Protein AF-A0A6L3ZBX5-F1 (afdb_monomer_lite)

Radius of gyration: 16.04 Å; chains: 1; bounding box: 45×25×47 Å

pLDDT: mean 71.5, std 12.65, range [37.88, 88.69]

Sequence (128 aa):
MRPIPFAWLKYASWFVFVQAALFVLYLWYDVATNGGQAVLALGISVVSVFTYPNIKNAGWGFWGGRNLCPNLSTFIVALFVLLISAVPFWISLLEGNVDYLFYLGWLIPGLLILRAYSTMAQAYAKPS

Foldseek 3Di:
DDFDPLVVLVVLLVVLVVLVVVVLVVQVVCCVPVVPDVCVSVVVVVVCVVCVVCLLVPLVCPDDDDQPQGDPVSLVVLSVLQVVLSVVQVVCVVVVNGDVVSVCSNPVSSVSSSNVSSVVVVVVPDDD

Secondary structure (DSSP, 8-state):
-PPPPHHHHHHHHHHHHHHHHHHHHHHHHHHHHH---HHHHHHHHHHHHHHGGGTTT----SSSS--SS-SHHHHHHHHHHHHHHHHHHHHHHHTT---HHHHHHHHHHHHHHHHHHHHHHHHHHS--

Structure (mmCIF, N/CA/C/O backbone):
data_AF-A0A6L3ZBX5-F1
#
_entry.id   AF-A0A6L3ZBX5-F1
#
loop_
_atom_site.group_PDB
_atom_site.id
_atom_site.type_symbol
_atom_site.label_atom_id
_atom_site.label_alt_id
_atom_site.label_comp_id
_atom_site.label_asym_id
_atom_site.label_entity_id
_atom_site.label_seq_id
_atom_site.pdbx_PDB_ins_code
_atom_site.Cartn_x
_atom_site.Cartn_y
_atom_site.Cartn_z
_atom_site.occupancy
_atom_site.B_iso_or_equiv
_atom_site.auth_seq_id
_atom_site.auth_comp_id
_atom_site.auth_asym_id
_atom_site.auth_atom_id
_atom_site.pdbx_PDB_model_num
ATOM 1 N N . MET A 1 1 ? -8.789 2.771 26.319 1.00 56.97 1 MET A N 1
ATOM 2 C CA . MET A 1 1 ? -8.040 2.983 25.056 1.00 56.97 1 MET A CA 1
ATOM 3 C C . MET A 1 1 ? -8.838 3.949 24.196 1.00 56.97 1 MET A C 1
ATOM 5 O O . MET A 1 1 ? -10.051 3.790 24.147 1.00 56.97 1 MET A O 1
ATOM 9 N N . ARG A 1 2 ? -8.215 4.965 23.580 1.00 62.78 2 ARG A N 1
ATOM 10 C CA . ARG A 1 2 ? -8.959 5.907 22.725 1.00 62.78 2 ARG A CA 1
ATOM 11 C C . ARG A 1 2 ? -9.308 5.231 21.388 1.00 62.78 2 ARG A C 1
ATOM 13 O O . ARG A 1 2 ? -8.391 4.693 20.759 1.00 62.78 2 ARG A O 1
ATOM 20 N N . PRO A 1 3 ? -10.588 5.226 20.974 1.00 71.25 3 PRO A N 1
ATOM 21 C CA . PRO A 1 3 ? -10.988 4.678 19.683 1.00 71.25 3 PRO A CA 1
ATOM 22 C C . PRO A 1 3 ? -10.397 5.516 18.542 1.00 71.25 3 PRO A C 1
ATOM 24 O O . PRO A 1 3 ? -10.220 6.728 18.677 1.00 71.25 3 PRO A O 1
ATOM 27 N N . ILE A 1 4 ? -10.068 4.864 17.426 1.00 74.25 4 ILE A N 1
ATOM 28 C CA . ILE A 1 4 ? -9.577 5.546 16.223 1.00 74.25 4 ILE A CA 1
ATOM 29 C C . ILE A 1 4 ? -10.776 6.209 15.529 1.00 74.25 4 ILE A C 1
ATOM 31 O O . ILE A 1 4 ? -11.775 5.524 15.295 1.00 74.25 4 ILE A O 1
ATOM 35 N N . PRO A 1 5 ? -10.712 7.500 15.162 1.00 80.88 5 PRO A N 1
ATOM 36 C CA . PRO A 1 5 ? -11.776 8.128 14.389 1.00 80.88 5 PRO A CA 1
ATOM 37 C C . PRO A 1 5 ? -11.932 7.456 13.016 1.00 80.88 5 PRO A C 1
ATOM 39 O O . PRO A 1 5 ? -10.975 7.384 12.244 1.00 80.88 5 PRO A O 1
ATOM 42 N N . PHE A 1 6 ? -13.145 7.013 12.668 1.00 76.69 6 PHE A N 1
ATOM 43 C CA . PHE A 1 6 ? -13.408 6.330 11.391 1.00 76.69 6 PHE A CA 1
ATOM 44 C C . PHE A 1 6 ? -13.015 7.174 10.167 1.00 76.69 6 PHE A C 1
ATOM 46 O O . PHE A 1 6 ? -12.471 6.651 9.196 1.00 76.69 6 PHE A O 1
ATOM 53 N N . ALA A 1 7 ? -13.216 8.496 10.233 1.00 78.69 7 ALA A N 1
ATOM 54 C CA . ALA A 1 7 ? -12.806 9.418 9.175 1.00 78.69 7 ALA A CA 1
ATOM 55 C C . ALA A 1 7 ? -11.298 9.332 8.875 1.00 78.69 7 ALA A C 1
ATOM 57 O O . ALA A 1 7 ? -10.903 9.333 7.714 1.00 78.69 7 ALA A O 1
ATOM 58 N N . TRP A 1 8 ? -10.455 9.192 9.903 1.00 79.81 8 TRP A N 1
ATOM 59 C CA . TRP A 1 8 ? -9.000 9.120 9.739 1.00 79.81 8 TRP A CA 1
ATOM 60 C C . TRP A 1 8 ? -8.583 7.822 9.051 1.00 79.81 8 TRP A C 1
ATOM 62 O O . TRP A 1 8 ? -7.767 7.841 8.133 1.00 79.81 8 TRP A O 1
ATOM 72 N N . LEU A 1 9 ? -9.205 6.705 9.435 1.00 77.31 9 LEU A N 1
ATOM 73 C CA . LEU A 1 9 ? -9.005 5.416 8.772 1.00 77.31 9 LEU A CA 1
ATOM 74 C C . LEU A 1 9 ? -9.467 5.442 7.316 1.00 77.31 9 LEU A C 1
ATOM 76 O O . LEU A 1 9 ? -8.785 4.880 6.462 1.00 77.31 9 LEU A O 1
ATOM 80 N N . LYS A 1 10 ? -10.584 6.116 7.021 1.00 73.88 10 LYS A N 1
ATOM 81 C CA . LYS A 1 10 ? -11.076 6.296 5.651 1.00 73.88 10 LYS A CA 1
ATOM 82 C C . LYS A 1 10 ? -10.060 7.054 4.792 1.00 73.88 10 LYS A C 1
ATOM 84 O O . LYS A 1 10 ? -9.722 6.577 3.712 1.00 73.88 10 LYS A O 1
ATOM 89 N N . TYR A 1 11 ? -9.540 8.187 5.272 1.00 78.69 11 TYR A N 1
ATOM 90 C CA . TYR A 1 11 ? -8.536 8.966 4.537 1.00 78.69 11 TYR A CA 1
ATOM 91 C C . TYR A 1 11 ? -7.221 8.204 4.355 1.00 78.69 11 TYR A C 1
ATOM 93 O O . TYR A 1 11 ? -6.701 8.147 3.244 1.00 78.69 11 TYR A O 1
ATOM 101 N N . ALA A 1 12 ? -6.711 7.565 5.411 1.00 79.88 12 ALA A N 1
ATOM 102 C CA . ALA A 1 12 ? -5.472 6.795 5.338 1.00 79.88 12 ALA A CA 1
ATOM 103 C C . ALA A 1 12 ? -5.597 5.585 4.395 1.00 79.88 12 ALA A C 1
ATOM 105 O O . ALA A 1 12 ? -4.698 5.316 3.604 1.00 79.88 12 ALA A O 1
ATOM 106 N N . SER A 1 13 ? -6.739 4.895 4.411 1.00 78.25 13 SER A N 1
ATOM 107 C CA . SER A 1 13 ? -7.009 3.781 3.492 1.00 78.25 13 SER A CA 1
ATOM 108 C C . SER A 1 13 ? -7.127 4.240 2.044 1.00 78.25 13 SER A C 1
ATOM 110 O O . SER A 1 13 ? -6.625 3.569 1.147 1.00 78.25 13 SER A O 1
ATOM 112 N N . TRP A 1 14 ? -7.753 5.397 1.811 1.00 76.00 14 TRP A N 1
ATOM 113 C CA . TRP A 1 14 ? -7.817 5.998 0.482 1.00 76.00 14 TRP A CA 1
ATOM 114 C C . TRP A 1 14 ? -6.427 6.360 -0.043 1.00 76.00 14 TRP A C 1
ATOM 116 O O . TRP A 1 14 ? -6.106 6.060 -1.187 1.00 76.00 14 TRP A O 1
ATOM 126 N N . PHE A 1 15 ? -5.574 6.928 0.811 1.00 81.88 15 PHE A N 1
ATOM 127 C CA . PHE A 1 15 ? -4.184 7.213 0.469 1.00 81.88 15 PHE A CA 1
ATOM 128 C C . PHE A 1 15 ? -3.416 5.944 0.064 1.00 81.88 15 PHE A C 1
ATOM 130 O O . PHE A 1 15 ? -2.795 5.927 -0.996 1.00 81.88 15 PHE A O 1
ATOM 137 N N . VAL A 1 16 ? -3.512 4.858 0.846 1.00 81.69 16 VAL A N 1
ATOM 138 C CA . VAL A 1 16 ? -2.891 3.561 0.505 1.00 81.69 16 VAL A CA 1
ATOM 139 C C . VAL A 1 16 ? -3.420 3.019 -0.826 1.00 81.69 16 VAL A C 1
ATOM 141 O O . VAL A 1 16 ? -2.642 2.529 -1.640 1.00 81.69 16 VAL A O 1
ATOM 144 N N . PHE A 1 17 ? -4.727 3.133 -1.077 1.00 77.69 17 PHE A N 1
ATOM 145 C CA . PHE A 1 17 ? -5.332 2.698 -2.336 1.00 77.69 17 PHE A CA 1
ATOM 146 C C . PHE A 1 17 ? -4.791 3.478 -3.541 1.00 77.69 17 PHE A C 1
ATOM 148 O O . PHE A 1 17 ? -4.397 2.867 -4.532 1.00 77.69 17 PHE A O 1
ATOM 155 N N . VAL A 1 18 ? -4.719 4.811 -3.451 1.00 80.94 18 VAL A N 1
ATOM 156 C CA . VAL A 1 18 ? -4.155 5.659 -4.517 1.00 80.94 18 VAL A CA 1
ATOM 157 C C . VAL A 1 18 ? -2.691 5.304 -4.776 1.00 80.94 18 VAL A C 1
ATOM 159 O O . VAL A 1 18 ? -2.296 5.157 -5.928 1.00 80.94 18 VAL A O 1
ATOM 162 N N . GLN A 1 19 ? -1.900 5.098 -3.722 1.00 81.38 19 GLN A N 1
ATOM 163 C CA . GLN A 1 19 ? -0.499 4.686 -3.841 1.00 81.38 19 GLN A CA 1
ATOM 164 C C . GLN A 1 19 ? -0.355 3.339 -4.561 1.00 81.38 19 GLN A C 1
ATOM 166 O O . GLN A 1 19 ? 0.453 3.205 -5.476 1.00 81.38 19 GLN A O 1
ATOM 171 N N . ALA A 1 20 ? -1.166 2.347 -4.184 1.00 77.94 20 ALA A N 1
ATOM 172 C CA . ALA A 1 20 ? -1.171 1.049 -4.847 1.00 77.94 20 ALA A CA 1
ATOM 173 C C . ALA A 1 20 ? -1.588 1.170 -6.322 1.00 77.94 20 ALA A C 1
ATOM 175 O O . ALA A 1 20 ? -0.960 0.561 -7.182 1.00 77.94 20 ALA A O 1
ATOM 176 N N . ALA A 1 21 ? -2.594 1.993 -6.637 1.00 79.44 21 ALA A N 1
ATOM 177 C CA . ALA A 1 21 ? -3.021 2.237 -8.014 1.00 79.44 21 ALA A CA 1
ATOM 178 C C . ALA A 1 21 ? -1.912 2.885 -8.859 1.00 79.44 21 ALA A C 1
ATOM 180 O O . ALA A 1 21 ? -1.658 2.442 -9.977 1.00 79.44 21 ALA A O 1
ATOM 181 N N . LEU A 1 22 ? -1.212 3.885 -8.313 1.00 79.50 22 LEU A N 1
ATOM 182 C CA . LEU A 1 22 ? -0.050 4.493 -8.962 1.00 79.50 22 LEU A CA 1
ATOM 183 C C . LEU A 1 22 ? 1.061 3.467 -9.197 1.00 79.50 22 LEU A C 1
ATOM 185 O O . LEU A 1 22 ? 1.678 3.479 -10.256 1.00 79.50 22 LEU A O 1
ATOM 189 N N . PHE A 1 23 ? 1.304 2.563 -8.243 1.00 80.19 23 PHE A N 1
ATOM 190 C CA . PHE A 1 23 ? 2.324 1.524 -8.387 1.00 80.19 23 PHE A CA 1
ATOM 191 C C . PHE A 1 23 ? 1.981 0.558 -9.527 1.00 80.19 23 PHE A C 1
ATOM 193 O O . PHE A 1 23 ? 2.836 0.243 -10.350 1.00 80.19 23 PHE A O 1
ATOM 200 N N . VAL A 1 24 ? 0.713 0.149 -9.642 1.00 77.31 24 VAL A N 1
ATOM 201 C CA . VAL A 1 24 ? 0.245 -0.672 -10.772 1.00 77.31 24 VAL A CA 1
ATOM 202 C C . VAL A 1 24 ? 0.405 0.063 -12.101 1.00 77.31 24 VAL A C 1
ATOM 204 O O . VAL A 1 24 ? 0.871 -0.532 -13.070 1.00 77.31 24 VAL A O 1
ATOM 207 N N . LEU A 1 25 ? 0.058 1.352 -12.157 1.00 80.19 25 LEU A N 1
ATOM 208 C CA . LEU A 1 25 ? 0.251 2.167 -13.359 1.00 80.19 25 LEU A CA 1
ATOM 209 C C . LEU A 1 25 ? 1.730 2.282 -13.738 1.00 80.19 25 LEU A C 1
ATOM 211 O O . LEU A 1 25 ? 2.061 2.152 -14.914 1.00 80.19 25 LEU A O 1
ATOM 215 N N . TYR A 1 26 ? 2.614 2.472 -12.758 1.00 79.75 26 TYR A N 1
ATOM 216 C CA . TYR A 1 26 ? 4.056 2.496 -12.981 1.00 79.75 26 TYR A CA 1
ATOM 217 C C . TYR A 1 26 ? 4.563 1.163 -13.543 1.00 79.75 26 TYR A C 1
ATOM 219 O O . TYR A 1 26 ? 5.299 1.164 -14.523 1.00 79.75 26 TYR A O 1
ATOM 227 N N . LEU A 1 27 ? 4.122 0.026 -12.995 1.00 75.50 27 LEU A N 1
ATOM 228 C CA . LEU A 1 27 ? 4.495 -1.287 -13.527 1.00 75.50 27 LEU A CA 1
ATOM 229 C C . LEU A 1 27 ? 4.062 -1.461 -14.985 1.00 75.50 27 LEU A C 1
ATOM 231 O O . LEU A 1 27 ? 4.826 -1.973 -15.795 1.00 75.50 27 LEU A O 1
ATOM 235 N N . TRP A 1 28 ? 2.859 -1.011 -15.346 1.00 76.31 28 TRP A N 1
ATOM 236 C CA . TRP A 1 28 ? 2.415 -1.038 -16.741 1.00 76.31 28 TRP A CA 1
ATOM 237 C C . TRP A 1 28 ? 3.216 -0.099 -17.642 1.00 76.31 28 TRP A C 1
ATOM 239 O O . TRP A 1 28 ? 3.517 -0.465 -18.777 1.00 76.31 28 TRP A O 1
ATOM 249 N N . TYR A 1 29 ? 3.584 1.082 -17.146 1.00 78.94 29 TYR A N 1
ATOM 250 C CA . TYR A 1 29 ? 4.463 2.004 -17.857 1.00 78.94 29 TYR A CA 1
ATOM 251 C C . TYR A 1 29 ? 5.849 1.389 -18.098 1.00 78.94 29 TYR A C 1
ATOM 253 O O . TYR A 1 29 ? 6.354 1.454 -19.217 1.00 78.94 29 TYR A O 1
ATOM 261 N N . ASP A 1 30 ? 6.437 0.741 -17.093 1.00 74.44 30 ASP A N 1
ATOM 262 C CA . ASP A 1 30 ? 7.741 0.082 -17.206 1.00 74.44 30 ASP A CA 1
ATOM 263 C C . ASP A 1 30 ? 7.702 -1.102 -18.188 1.00 74.44 30 ASP A C 1
ATOM 265 O O . ASP A 1 30 ? 8.570 -1.246 -19.048 1.00 74.44 30 ASP A O 1
ATOM 269 N N . VAL A 1 31 ? 6.626 -1.893 -18.162 1.00 77.25 31 VAL A N 1
ATOM 270 C CA . VAL A 1 31 ? 6.382 -2.941 -19.167 1.00 77.25 31 VAL A CA 1
ATOM 271 C C . VAL A 1 31 ? 6.298 -2.351 -20.577 1.00 77.25 31 VAL A C 1
ATOM 273 O O . VAL A 1 31 ? 6.889 -2.899 -21.505 1.00 77.25 31 VAL A O 1
ATOM 276 N N . ALA A 1 32 ? 5.585 -1.236 -20.747 1.00 75.75 32 ALA A N 1
ATOM 277 C CA . ALA A 1 32 ? 5.369 -0.617 -22.052 1.00 75.75 32 ALA A CA 1
ATOM 278 C C . ALA A 1 32 ? 6.608 0.102 -22.612 1.00 75.75 32 ALA A C 1
ATOM 280 O O . ALA A 1 32 ? 6.783 0.143 -23.827 1.00 75.75 32 ALA A O 1
ATOM 281 N N . THR A 1 33 ? 7.447 0.686 -21.752 1.00 78.31 33 THR A N 1
ATOM 282 C CA . THR A 1 33 ? 8.583 1.529 -22.168 1.00 78.31 33 THR A CA 1
ATOM 283 C C . THR A 1 33 ? 9.925 0.811 -22.124 1.00 78.31 33 THR A C 1
ATOM 285 O O . THR A 1 33 ? 10.745 1.017 -23.015 1.00 78.31 33 THR A O 1
ATOM 288 N N . ASN A 1 34 ? 10.130 -0.071 -21.145 1.00 73.31 34 ASN A N 1
ATOM 289 C CA . ASN A 1 34 ? 11.405 -0.748 -20.912 1.00 73.31 34 ASN A CA 1
ATOM 290 C C . ASN A 1 34 ? 11.342 -2.259 -21.179 1.00 73.31 34 ASN A C 1
ATOM 292 O O . ASN A 1 34 ? 12.334 -2.960 -20.988 1.00 73.31 34 ASN A O 1
ATOM 296 N N . GLY A 1 35 ? 10.188 -2.785 -21.612 1.00 63.72 35 GLY A N 1
ATOM 297 C CA . GLY A 1 35 ? 10.001 -4.226 -21.788 1.00 63.72 35 GLY A CA 1
ATOM 298 C C . GLY A 1 35 ? 10.088 -4.992 -20.465 1.00 63.72 35 GLY A C 1
ATOM 299 O O . GLY A 1 35 ? 10.511 -6.150 -20.454 1.00 63.72 35 GLY A O 1
ATOM 300 N N . GLY A 1 36 ? 9.721 -4.339 -19.355 1.00 62.81 36 GLY A N 1
ATOM 301 C CA . GLY A 1 36 ? 9.682 -4.929 -18.019 1.00 62.81 36 GLY A CA 1
ATOM 302 C C . GLY A 1 36 ? 8.835 -6.205 -17.950 1.00 62.81 36 GLY A C 1
ATOM 303 O O . GLY A 1 36 ? 8.123 -6.578 -18.887 1.00 62.81 36 GLY A O 1
ATOM 304 N N . GLN A 1 37 ? 8.891 -6.916 -16.821 1.00 61.06 37 GLN A N 1
ATOM 305 C CA . GLN A 1 37 ? 8.200 -8.202 -16.680 1.00 61.06 37 GLN A CA 1
ATOM 306 C C . GLN A 1 37 ? 6.669 -8.043 -16.722 1.00 61.06 37 GLN A C 1
ATOM 308 O O . GLN A 1 37 ? 6.012 -7.861 -15.695 1.00 61.06 37 GLN A O 1
ATOM 313 N N . ALA A 1 38 ? 6.086 -8.209 -17.913 1.00 59.41 38 ALA A N 1
ATOM 314 C CA . ALA A 1 38 ? 4.643 -8.136 -18.157 1.00 59.41 38 ALA A CA 1
ATOM 315 C C . ALA A 1 38 ? 3.834 -9.085 -17.259 1.00 59.41 38 ALA A C 1
ATOM 317 O O . ALA A 1 38 ? 2.698 -8.786 -16.896 1.00 59.41 38 ALA A O 1
ATOM 318 N N . VAL A 1 39 ? 4.440 -10.205 -16.851 1.00 63.91 39 VAL A N 1
ATOM 319 C CA . VAL A 1 39 ? 3.848 -11.199 -15.944 1.00 63.91 39 VAL A CA 1
ATOM 320 C C . VAL A 1 39 ? 3.505 -10.592 -14.581 1.00 63.91 39 VAL A C 1
ATOM 322 O O . VAL A 1 39 ? 2.451 -10.904 -14.029 1.00 63.91 39 VAL A O 1
ATOM 325 N N . LEU A 1 40 ? 4.341 -9.694 -14.050 1.00 62.91 40 LEU A N 1
ATOM 326 C CA . LEU A 1 40 ? 4.111 -9.060 -12.751 1.00 62.91 40 LEU A CA 1
ATOM 327 C C . LEU A 1 40 ? 2.964 -8.038 -12.828 1.00 62.91 40 LEU A C 1
ATOM 329 O O . LEU A 1 40 ? 2.066 -8.048 -11.985 1.00 62.91 40 LEU A O 1
ATOM 333 N N . ALA A 1 41 ? 2.953 -7.205 -13.874 1.00 59.97 41 ALA A N 1
ATOM 334 C CA . ALA A 1 41 ? 1.898 -6.215 -14.108 1.00 59.97 41 ALA A CA 1
ATOM 335 C C . ALA A 1 41 ? 0.537 -6.880 -14.379 1.00 59.97 41 ALA A C 1
ATOM 337 O O . ALA A 1 41 ? -0.481 -6.483 -13.804 1.00 59.97 41 ALA A O 1
ATOM 338 N N . LEU A 1 42 ? 0.520 -7.947 -15.187 1.00 63.75 42 LEU A N 1
ATOM 339 C CA . LEU A 1 42 ? -0.669 -8.767 -15.428 1.00 63.75 42 LEU A CA 1
ATOM 340 C C . LEU A 1 42 ? -1.134 -9.468 -14.151 1.00 63.75 42 LEU A C 1
ATOM 342 O O . LEU A 1 42 ? -2.317 -9.404 -13.830 1.00 63.75 42 LEU A O 1
ATOM 346 N N . GLY A 1 43 ? -0.220 -10.084 -13.396 1.00 65.25 43 GLY A N 1
ATOM 347 C CA . GLY A 1 43 ? -0.537 -10.777 -12.148 1.00 65.25 43 GLY A CA 1
ATOM 348 C C . GLY A 1 43 ? -1.202 -9.857 -11.126 1.00 65.25 43 GLY A C 1
ATOM 349 O O . GLY A 1 43 ? -2.257 -10.193 -10.592 1.00 65.25 43 GLY A O 1
ATOM 350 N N . ILE A 1 44 ? -0.650 -8.659 -10.913 1.00 66.25 44 ILE A N 1
ATOM 351 C CA . ILE A 1 44 ? -1.231 -7.680 -9.987 1.00 66.25 44 ILE A CA 1
ATOM 352 C C . ILE A 1 44 ? -2.579 -7.164 -10.504 1.00 66.25 44 ILE A C 1
ATOM 354 O O . ILE A 1 44 ? -3.527 -7.085 -9.730 1.00 66.25 44 ILE A O 1
ATOM 358 N N . SER A 1 45 ? -2.712 -6.897 -11.804 1.00 64.88 45 SER A N 1
ATOM 359 C CA . SER A 1 45 ? -3.971 -6.413 -12.395 1.00 64.88 45 SER A CA 1
ATOM 360 C C . SER A 1 45 ? -5.098 -7.439 -12.296 1.00 64.88 45 SER A C 1
ATOM 362 O O . SER A 1 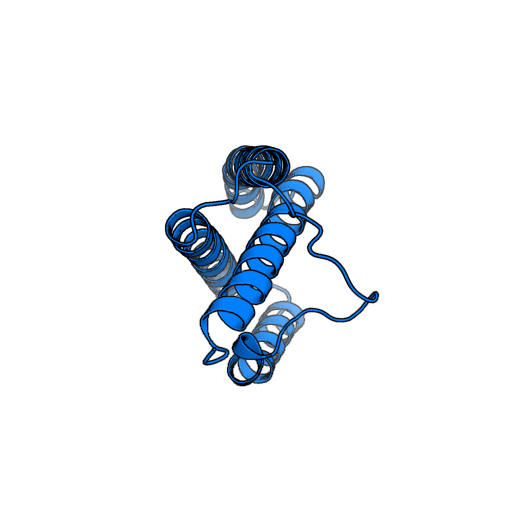45 ? -6.219 -7.101 -11.922 1.00 64.88 45 SER A O 1
ATOM 364 N N . VAL A 1 46 ? -4.794 -8.707 -12.577 1.00 65.88 46 VAL A N 1
ATOM 365 C CA . VAL A 1 46 ? -5.722 -9.832 -12.429 1.00 65.88 46 VAL A CA 1
ATOM 366 C C . VAL A 1 46 ? -6.141 -9.959 -10.967 1.00 65.88 46 VAL A C 1
ATOM 368 O O . VAL A 1 46 ? -7.335 -9.963 -10.673 1.00 65.88 46 VAL A O 1
ATOM 371 N N . VAL A 1 47 ? -5.184 -9.966 -10.033 1.00 65.50 47 VAL A N 1
ATOM 372 C CA . VAL A 1 47 ? -5.484 -9.997 -8.595 1.00 65.50 47 VAL A CA 1
ATOM 373 C C . VAL A 1 47 ? -6.365 -8.812 -8.200 1.00 65.50 47 VAL A C 1
ATOM 375 O O . VAL A 1 47 ? -7.363 -9.027 -7.520 1.00 65.50 47 VAL A O 1
ATOM 378 N N . SER A 1 48 ? -6.081 -7.590 -8.658 1.00 61.62 48 SER A N 1
ATOM 379 C CA . SER A 1 48 ? -6.892 -6.399 -8.374 1.00 61.62 48 SER A CA 1
ATOM 380 C C . SER A 1 48 ? -8.325 -6.512 -8.903 1.00 61.62 48 SER A C 1
ATOM 382 O O . SER A 1 48 ? -9.259 -6.207 -8.165 1.00 61.62 48 SER A O 1
ATOM 384 N N . VAL A 1 49 ? -8.530 -6.998 -10.132 1.00 60.81 49 VAL A N 1
ATOM 385 C CA . VAL A 1 49 ? -9.869 -7.181 -10.726 1.00 60.81 49 VAL A CA 1
ATOM 386 C C . VAL A 1 49 ? -10.664 -8.269 -9.998 1.00 60.81 49 VAL A C 1
ATOM 388 O O . VAL A 1 49 ? -11.834 -8.062 -9.676 1.00 60.81 49 VAL A O 1
ATOM 391 N N . PHE A 1 50 ? -10.038 -9.403 -9.670 1.00 59.41 50 PHE A N 1
ATOM 392 C CA . PHE A 1 50 ? -10.701 -10.498 -8.951 1.00 59.41 50 PHE A CA 1
ATOM 393 C C . PHE A 1 50 ? -10.957 -10.182 -7.472 1.00 59.41 50 PHE A C 1
ATOM 395 O O . PHE A 1 50 ? -11.940 -10.650 -6.890 1.00 59.41 50 PHE A O 1
ATOM 402 N N . THR A 1 51 ? -10.101 -9.374 -6.844 1.00 55.94 51 THR A N 1
ATOM 403 C CA . THR A 1 51 ? -10.286 -8.962 -5.447 1.00 55.94 51 THR A CA 1
ATOM 404 C C . THR A 1 51 ? -11.223 -7.765 -5.297 1.00 55.94 51 THR A C 1
ATOM 406 O O . THR A 1 51 ? -11.849 -7.658 -4.246 1.00 55.94 51 THR A O 1
ATOM 409 N N . TYR A 1 52 ? -11.418 -6.930 -6.330 1.00 45.78 52 TYR A N 1
ATOM 410 C CA . TYR A 1 52 ? -12.313 -5.761 -6.321 1.00 45.78 52 TYR A CA 1
ATOM 411 C C . TYR A 1 52 ? -13.736 -6.031 -5.785 1.00 45.78 52 TYR A C 1
ATOM 413 O O . TYR A 1 52 ? -14.135 -5.362 -4.826 1.00 45.78 52 TYR A O 1
ATOM 421 N N . PRO A 1 53 ? -14.501 -7.023 -6.294 1.00 49.59 53 PRO A N 1
ATOM 422 C CA . PRO A 1 53 ? -15.838 -7.324 -5.767 1.00 49.59 53 PRO A CA 1
ATOM 423 C C . PRO A 1 53 ? -15.803 -7.845 -4.323 1.00 49.59 53 PRO A C 1
ATOM 425 O O . PRO A 1 53 ? -16.777 -7.710 -3.582 1.00 49.59 53 PRO A O 1
ATOM 428 N N . ASN A 1 54 ? -14.661 -8.382 -3.897 1.00 52.84 54 ASN A N 1
ATOM 429 C CA . ASN A 1 54 ? -14.458 -8.925 -2.567 1.00 52.84 54 ASN A CA 1
ATOM 430 C C . ASN A 1 54 ? -13.833 -7.927 -1.593 1.00 52.84 54 ASN A C 1
ATOM 432 O O . ASN A 1 54 ? -13.731 -8.275 -0.430 1.00 52.84 54 ASN A O 1
ATOM 436 N N . ILE A 1 55 ? -13.491 -6.686 -1.970 1.00 49.78 55 ILE A N 1
ATOM 437 C CA . ILE A 1 55 ? -12.877 -5.696 -1.055 1.00 49.78 55 ILE A CA 1
ATOM 438 C C . ILE A 1 55 ? -13.726 -5.464 0.209 1.00 49.78 55 ILE A C 1
ATOM 440 O O . ILE A 1 55 ? -13.185 -5.330 1.306 1.00 49.78 55 ILE A O 1
ATOM 444 N N . LYS A 1 56 ? -15.061 -5.484 0.085 1.00 43.44 56 LYS A N 1
ATOM 445 C CA . LYS A 1 56 ? -15.990 -5.353 1.227 1.00 43.44 56 LYS A CA 1
ATOM 446 C C . LYS A 1 56 ? -15.894 -6.536 2.210 1.00 43.44 56 LYS A C 1
ATOM 448 O O . LYS A 1 56 ? -16.090 -6.362 3.413 1.00 43.44 56 LYS A O 1
ATOM 453 N N . ASN A 1 57 ? -15.530 -7.708 1.692 1.00 46.09 57 ASN A N 1
ATOM 454 C CA . ASN A 1 57 ? -15.357 -8.969 2.415 1.00 46.09 57 ASN A CA 1
ATOM 455 C C . ASN A 1 57 ? -13.882 -9.363 2.596 1.00 46.09 57 ASN A C 1
ATOM 457 O O . ASN A 1 57 ? -13.602 -10.375 3.234 1.00 46.09 57 ASN A O 1
ATOM 461 N N . ALA A 1 58 ? -12.940 -8.560 2.092 1.00 48.09 58 ALA A N 1
ATOM 462 C CA . ALA A 1 58 ? -11.499 -8.758 2.171 1.00 48.09 58 ALA A CA 1
ATOM 463 C C . ALA A 1 58 ? -11.006 -8.378 3.569 1.00 48.09 58 ALA A C 1
ATOM 465 O O . ALA A 1 58 ? -10.069 -7.605 3.765 1.00 48.09 58 ALA A O 1
ATOM 466 N N . GLY A 1 59 ? -11.648 -8.947 4.584 1.00 45.50 59 GLY A N 1
ATOM 467 C CA . GLY A 1 59 ? -10.920 -9.277 5.778 1.00 45.50 59 GLY A CA 1
ATOM 468 C C . GLY A 1 59 ? -9.925 -10.346 5.376 1.00 45.50 59 GLY A C 1
ATOM 469 O O . GLY A 1 59 ? -10.315 -11.493 5.205 1.00 45.50 59 GLY A O 1
ATOM 470 N N . TRP A 1 60 ? -8.664 -9.965 5.177 1.00 47.16 60 TRP A N 1
ATOM 471 C CA . TRP A 1 60 ? -7.566 -10.908 4.999 1.00 47.16 60 TRP A CA 1
ATOM 472 C C . TRP A 1 60 ? -7.562 -11.829 6.224 1.00 47.16 60 TRP A C 1
ATOM 474 O O . TRP A 1 60 ? -7.130 -11.459 7.316 1.00 47.16 60 TRP A O 1
ATOM 484 N N . GLY A 1 61 ? -8.199 -12.985 6.057 1.00 37.88 61 GLY A N 1
ATOM 485 C CA . GLY A 1 61 ? -8.552 -13.934 7.104 1.00 37.88 61 GLY A CA 1
ATOM 486 C C . GLY A 1 61 ? -7.483 -14.989 7.306 1.00 37.88 61 GLY A C 1
ATOM 487 O O . GLY A 1 61 ? -7.821 -16.111 7.658 1.00 37.88 61 GLY A O 1
ATOM 488 N N . PHE A 1 62 ? -6.211 -14.671 7.050 1.00 40.03 62 PHE A N 1
ATOM 489 C CA . PHE A 1 62 ? -5.193 -15.715 7.067 1.00 40.03 62 PHE A CA 1
ATOM 490 C C . PHE A 1 62 ? -4.856 -16.201 8.483 1.00 40.03 62 PHE A C 1
ATOM 492 O O . PHE A 1 62 ? -4.380 -17.316 8.625 1.00 40.03 62 PHE A O 1
ATOM 499 N N . TRP A 1 63 ? -5.137 -15.431 9.538 1.00 39.75 63 TRP A N 1
ATOM 500 C CA . TRP A 1 63 ? -4.962 -15.872 10.927 1.00 39.75 63 TRP A CA 1
ATOM 501 C C . TRP A 1 63 ? -6.118 -15.325 11.770 1.00 39.75 63 TRP A C 1
ATOM 503 O O . TRP A 1 63 ? -6.400 -14.126 11.742 1.00 39.75 63 TRP A O 1
ATOM 513 N N . GLY A 1 64 ? -6.840 -16.195 12.475 1.00 39.28 64 GLY A N 1
ATOM 514 C CA . GLY A 1 64 ? -8.056 -15.836 13.205 1.00 39.28 64 GLY A CA 1
ATOM 515 C C . GLY A 1 64 ? -7.919 -14.593 14.102 1.00 39.28 64 GLY A C 1
ATOM 516 O O . GLY A 1 64 ? -7.128 -14.558 15.036 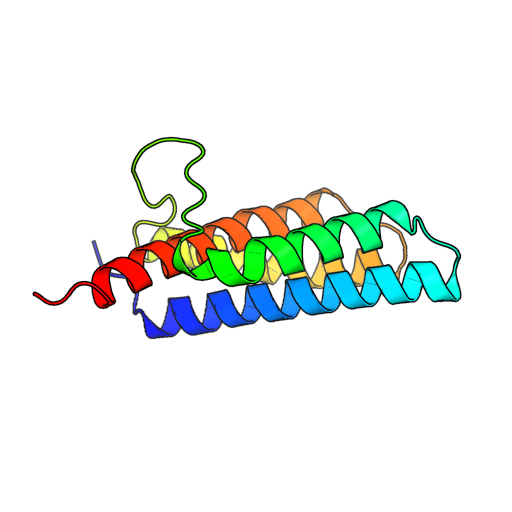1.00 39.28 64 GLY A O 1
ATOM 517 N N . GLY A 1 65 ? -8.779 -13.594 13.881 1.00 51.88 65 GLY A N 1
ATOM 518 C CA . GLY A 1 65 ? -9.573 -13.059 14.992 1.00 51.88 65 GLY A CA 1
ATOM 519 C C . GLY A 1 65 ? -9.327 -11.655 15.559 1.00 51.88 65 GLY A C 1
ATOM 5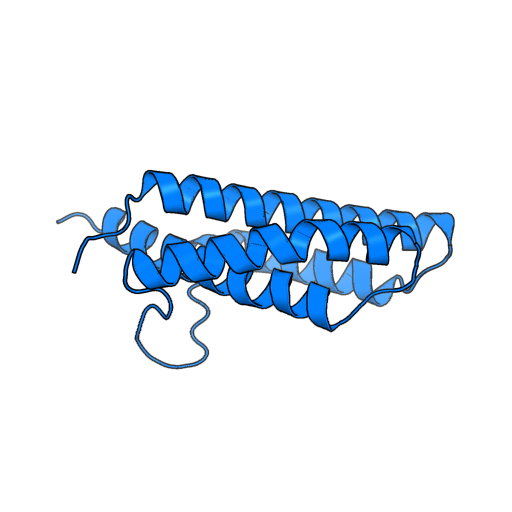20 O O . GLY A 1 65 ? -10.196 -11.227 16.314 1.00 51.88 65 GLY A O 1
ATOM 521 N N . ARG A 1 66 ? -8.263 -10.885 15.265 1.00 51.78 66 ARG A N 1
ATOM 522 C CA . ARG A 1 66 ? -8.111 -9.530 15.869 1.00 51.78 66 ARG A CA 1
ATOM 523 C C . ARG A 1 66 ? -7.496 -8.482 14.937 1.00 51.78 66 ARG A C 1
ATOM 525 O O . ARG A 1 66 ? -6.618 -8.777 14.135 1.00 51.78 66 ARG A O 1
ATOM 532 N N . ASN A 1 67 ? -7.976 -7.241 15.055 1.00 61.62 67 ASN A N 1
ATOM 533 C CA . ASN A 1 67 ? -7.419 -6.073 14.371 1.00 61.62 67 ASN A CA 1
ATOM 534 C C . ASN A 1 67 ? -5.992 -5.817 14.897 1.00 61.62 67 ASN A C 1
ATOM 536 O O . ASN A 1 67 ? -5.837 -5.486 16.070 1.00 61.62 67 ASN A O 1
ATOM 540 N N . LEU A 1 68 ? -4.970 -5.985 14.046 1.00 59.94 68 LEU A N 1
ATOM 541 C CA . LEU A 1 68 ? -3.553 -5.748 14.383 1.00 59.94 68 LEU A CA 1
ATOM 542 C C . LEU A 1 68 ? -3.237 -4.266 14.640 1.00 59.94 68 LEU A C 1
ATOM 544 O O . LEU A 1 68 ? -2.213 -3.945 15.234 1.00 59.94 68 LEU A O 1
ATOM 548 N N . CYS A 1 69 ? -4.145 -3.368 14.256 1.00 64.62 69 CYS A N 1
ATOM 549 C CA . CYS A 1 69 ? -4.108 -1.951 14.589 1.00 64.62 69 CYS A CA 1
ATOM 550 C C . CYS A 1 69 ? -5.342 -1.592 15.450 1.00 64.62 69 CYS A C 1
ATOM 552 O O . CYS A 1 69 ? -6.271 -0.924 14.981 1.00 64.62 69 CYS A O 1
ATOM 554 N N . PRO A 1 70 ? -5.412 -2.086 16.706 1.00 63.50 70 PRO A N 1
ATOM 555 C CA . PRO A 1 70 ? -6.615 -2.008 17.534 1.00 63.50 70 PRO A CA 1
ATOM 556 C C . PRO A 1 70 ? -6.839 -0.626 18.158 1.00 63.50 70 PRO A C 1
ATOM 558 O O . PRO A 1 70 ? -7.932 -0.350 18.650 1.00 63.50 70 PRO A O 1
ATOM 561 N N . ASN A 1 71 ? -5.815 0.231 18.200 1.00 70.31 71 ASN A N 1
ATOM 562 C CA . ASN A 1 71 ? -5.859 1.492 18.935 1.00 70.31 71 ASN A CA 1
ATOM 563 C C . ASN A 1 71 ? -5.145 2.639 18.202 1.00 70.31 71 ASN A C 1
ATOM 565 O O . ASN A 1 71 ? -4.347 2.431 17.285 1.00 70.31 71 ASN A O 1
ATOM 569 N N . LEU A 1 72 ? -5.436 3.868 18.636 1.00 70.06 72 LEU A N 1
ATOM 570 C CA . LEU A 1 72 ? -4.899 5.093 18.039 1.00 70.06 72 LEU A CA 1
ATOM 571 C C . LEU A 1 72 ? -3.366 5.127 17.989 1.00 70.06 72 LEU A C 1
ATOM 573 O O . LEU A 1 72 ? -2.809 5.575 16.996 1.00 70.06 72 LEU A O 1
ATOM 577 N N . SER A 1 73 ? -2.679 4.613 19.009 1.00 71.94 73 SER A N 1
ATOM 578 C CA . SER A 1 73 ? -1.213 4.592 19.049 1.00 71.94 73 SER A CA 1
ATOM 579 C C . SER A 1 73 ? -0.625 3.698 17.956 1.00 71.94 73 SER A C 1
ATOM 581 O O . SER A 1 73 ? 0.249 4.138 17.217 1.00 71.94 73 SER A O 1
ATOM 583 N N . THR A 1 74 ? -1.150 2.479 17.790 1.00 75.50 74 THR A N 1
ATOM 584 C CA . THR A 1 74 ? -0.728 1.571 16.707 1.00 75.50 74 THR A CA 1
ATOM 585 C C . THR A 1 74 ? -1.033 2.141 15.323 1.00 75.50 74 THR A C 1
ATOM 587 O O . THR A 1 74 ? -0.228 1.981 14.411 1.00 75.50 74 THR A O 1
ATOM 590 N N . PHE A 1 75 ? -2.143 2.876 15.186 1.00 76.44 75 PHE A N 1
ATOM 591 C CA . PHE A 1 75 ? -2.494 3.564 13.945 1.00 76.44 75 PHE A CA 1
ATOM 592 C C . PHE A 1 75 ? -1.508 4.682 13.614 1.00 76.44 75 PHE A C 1
ATOM 594 O O . PHE A 1 75 ? -1.045 4.762 12.482 1.00 76.44 75 PHE A O 1
ATOM 601 N N . ILE A 1 76 ? -1.159 5.518 14.595 1.00 78.31 76 ILE A N 1
ATOM 602 C CA . ILE A 1 76 ? -0.202 6.612 14.403 1.00 78.31 76 ILE A CA 1
ATOM 603 C C . ILE A 1 76 ? 1.163 6.057 13.998 1.00 78.31 76 ILE A C 1
ATOM 605 O O . ILE A 1 76 ? 1.751 6.561 13.048 1.00 78.31 76 ILE A O 1
ATOM 609 N N . VAL A 1 77 ? 1.644 5.002 14.665 1.00 80.62 77 VAL A N 1
ATOM 610 C CA . VAL A 1 77 ? 2.920 4.363 14.310 1.00 80.62 77 VAL A CA 1
ATOM 611 C C . VAL A 1 77 ? 2.869 3.805 12.888 1.00 80.62 77 VAL A C 1
ATOM 613 O O . VAL A 1 77 ? 3.756 4.099 12.094 1.00 80.62 77 VAL A O 1
ATOM 616 N N . ALA A 1 78 ? 1.817 3.061 12.532 1.00 81.25 78 ALA A N 1
ATOM 617 C CA . ALA A 1 78 ? 1.668 2.517 11.184 1.00 81.25 78 ALA A CA 1
ATOM 618 C C . ALA A 1 78 ? 1.610 3.625 10.118 1.00 81.25 78 ALA A C 1
ATOM 620 O O . ALA A 1 78 ? 2.287 3.536 9.098 1.00 81.25 78 ALA A O 1
ATOM 621 N N . LEU A 1 79 ? 0.853 4.696 10.366 1.00 84.00 79 LEU A N 1
ATOM 622 C CA . LEU A 1 79 ? 0.758 5.834 9.454 1.00 84.00 79 LEU A CA 1
ATOM 623 C C . LEU A 1 79 ? 2.098 6.564 9.318 1.00 84.00 79 LEU A C 1
ATOM 625 O O . LEU A 1 79 ? 2.479 6.943 8.218 1.00 84.00 79 LEU A O 1
ATOM 629 N N . PHE A 1 80 ? 2.825 6.745 10.417 1.00 85.50 80 PHE A N 1
ATOM 630 C CA . PHE A 1 80 ? 4.120 7.415 10.408 1.00 85.50 80 PHE A CA 1
ATOM 631 C C . PHE A 1 80 ? 5.165 6.622 9.618 1.00 85.50 80 PHE A C 1
ATOM 633 O O . PHE A 1 80 ? 5.826 7.190 8.751 1.00 85.50 80 PHE A O 1
ATOM 640 N N . VAL A 1 81 ? 5.257 5.307 9.852 1.00 86.38 81 VAL A N 1
ATOM 641 C CA . VAL A 1 81 ? 6.141 4.421 9.078 1.00 86.38 81 VAL A CA 1
ATOM 642 C C . VAL A 1 81 ? 5.742 4.432 7.601 1.00 86.38 81 VAL A C 1
ATOM 644 O O . VAL A 1 81 ? 6.605 4.632 6.754 1.00 86.38 81 VAL A O 1
ATOM 647 N N . LEU A 1 82 ? 4.441 4.339 7.287 1.00 87.44 82 LEU A N 1
ATOM 648 C CA . LEU A 1 82 ? 3.945 4.423 5.909 1.00 87.44 82 LEU A CA 1
ATOM 649 C C . LEU A 1 82 ? 4.410 5.707 5.211 1.00 87.44 82 LEU A C 1
ATOM 651 O O . LEU A 1 82 ? 4.884 5.653 4.081 1.00 87.44 82 LEU A O 1
ATOM 655 N N . LEU A 1 83 ? 4.244 6.861 5.862 1.00 86.50 83 LEU A N 1
ATOM 656 C CA . LEU A 1 83 ? 4.563 8.162 5.274 1.00 86.50 83 LEU A CA 1
ATOM 657 C C . LEU A 1 83 ? 6.072 8.351 5.086 1.00 86.50 83 LEU A C 1
ATOM 659 O O . LEU A 1 83 ? 6.489 8.838 4.036 1.00 86.50 83 LEU A O 1
ATOM 663 N N . ILE A 1 84 ? 6.882 7.935 6.063 1.00 88.69 84 ILE A N 1
ATOM 664 C CA . ILE A 1 84 ? 8.345 8.029 5.977 1.00 88.69 84 ILE A CA 1
ATOM 665 C C . ILE A 1 84 ? 8.900 7.083 4.922 1.00 88.69 84 ILE A C 1
ATOM 667 O O . ILE A 1 84 ? 9.829 7.458 4.220 1.00 88.69 84 ILE A O 1
ATOM 671 N N . SER A 1 85 ? 8.349 5.877 4.791 1.00 87.06 85 SER A N 1
ATOM 672 C CA . SER A 1 85 ? 8.828 4.898 3.815 1.00 87.06 85 SER A CA 1
ATOM 673 C C . SER A 1 85 ? 8.291 5.141 2.405 1.00 87.06 85 SER A C 1
ATOM 675 O O . SER A 1 85 ? 8.956 4.766 1.446 1.00 87.06 85 SER A O 1
ATOM 677 N N . ALA A 1 86 ? 7.136 5.799 2.251 1.00 84.06 86 ALA A N 1
ATOM 678 C CA . ALA A 1 86 ? 6.537 6.058 0.943 1.00 84.06 86 ALA A CA 1
ATOM 679 C C . ALA A 1 86 ? 7.437 6.903 0.032 1.00 84.06 86 ALA A C 1
ATOM 681 O O . ALA A 1 86 ? 7.640 6.543 -1.123 1.00 84.06 86 ALA A O 1
ATOM 682 N N . VAL A 1 87 ? 7.965 8.024 0.529 1.00 85.75 87 VAL A N 1
ATOM 683 C CA . VAL A 1 87 ? 8.739 8.959 -0.307 1.00 85.75 87 VAL A CA 1
ATOM 684 C C . VAL A 1 87 ? 10.055 8.334 -0.796 1.00 85.75 87 VAL A C 1
ATOM 686 O O . VAL A 1 87 ? 10.269 8.323 -2.008 1.00 85.75 87 VAL A O 1
ATOM 689 N N . PRO A 1 88 ? 10.905 7.748 0.073 1.00 86.19 88 PRO A N 1
ATOM 690 C CA . PRO A 1 88 ? 12.120 7.063 -0.358 1.00 86.19 88 PRO A CA 1
ATOM 691 C C . PRO A 1 88 ? 11.828 5.863 -1.257 1.00 86.19 88 PRO A C 1
ATOM 693 O O . PRO A 1 88 ? 12.560 5.643 -2.215 1.00 86.19 88 PRO A O 1
ATOM 696 N N . PHE A 1 89 ? 10.739 5.124 -1.003 1.00 86.94 89 PHE A N 1
ATOM 697 C CA . PHE A 1 89 ? 10.320 4.029 -1.876 1.00 86.94 89 PHE A CA 1
ATOM 698 C C . PHE A 1 89 ? 10.064 4.526 -3.302 1.00 86.94 89 PHE A C 1
ATOM 700 O O . PHE A 1 89 ? 10.652 3.992 -4.238 1.00 86.94 89 PHE A O 1
ATOM 707 N N . TRP A 1 90 ? 9.253 5.572 -3.476 1.00 84.62 90 TRP A N 1
ATOM 708 C CA . TRP A 1 90 ? 8.966 6.125 -4.801 1.00 84.62 90 TRP A CA 1
ATOM 709 C C . TRP A 1 90 ? 10.201 6.675 -5.503 1.00 84.62 90 TRP A C 1
ATOM 711 O O . TRP A 1 90 ? 10.355 6.440 -6.696 1.00 84.62 90 TRP A O 1
ATOM 721 N N . ILE A 1 91 ? 11.095 7.354 -4.782 1.00 85.56 91 ILE A N 1
ATOM 722 C CA . ILE A 1 91 ? 12.371 7.819 -5.345 1.00 85.56 91 ILE A CA 1
ATOM 723 C C . ILE A 1 91 ? 13.189 6.618 -5.830 1.00 85.56 91 ILE A C 1
ATOM 725 O O . ILE A 1 91 ? 13.551 6.560 -7.000 1.00 85.56 91 ILE A O 1
ATOM 729 N N . SER A 1 92 ? 13.380 5.615 -4.969 1.00 83.56 92 SER 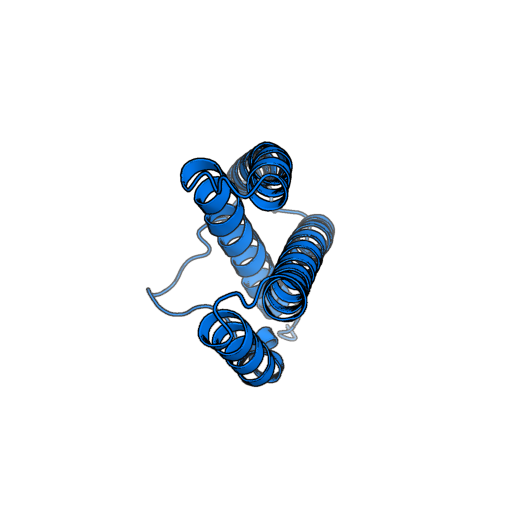A N 1
ATOM 730 C CA . SER A 1 92 ? 14.153 4.408 -5.286 1.00 83.56 92 SER A CA 1
ATOM 731 C C . SER A 1 92 ? 13.570 3.626 -6.469 1.00 83.56 92 SER A C 1
ATOM 733 O O . SER A 1 92 ? 14.306 3.099 -7.301 1.00 83.56 92 SER A O 1
ATOM 735 N N . LEU A 1 93 ? 12.238 3.602 -6.587 1.00 82.38 93 LEU A N 1
ATOM 736 C CA . LEU A 1 93 ? 11.525 2.973 -7.690 1.00 82.38 93 LEU A CA 1
ATOM 737 C C . LEU A 1 93 ? 11.757 3.733 -9.002 1.00 82.38 93 LEU A C 1
ATOM 739 O O . LEU A 1 93 ? 12.074 3.115 -10.011 1.00 82.38 93 LEU A O 1
ATOM 743 N N . LEU A 1 94 ? 11.641 5.064 -8.988 1.00 81.75 94 LEU A N 1
ATOM 744 C CA . LEU A 1 94 ? 11.852 5.902 -10.173 1.00 81.75 94 LEU A CA 1
ATOM 745 C C . LEU A 1 94 ? 13.316 5.919 -10.633 1.00 81.75 94 LEU A C 1
ATOM 747 O O . LEU A 1 94 ? 13.575 6.034 -11.828 1.00 81.75 94 LEU A O 1
ATOM 751 N N . GLU A 1 95 ? 14.261 5.771 -9.707 1.00 84.50 95 GLU A N 1
ATOM 752 C CA . GLU A 1 95 ? 15.694 5.637 -9.991 1.00 84.50 95 GLU A CA 1
ATOM 753 C C . GLU A 1 95 ? 16.088 4.218 -10.447 1.00 84.50 95 GLU A C 1
ATOM 755 O O . GLU A 1 95 ? 17.235 3.990 -10.829 1.00 84.50 95 GLU A O 1
ATOM 760 N N . GLY A 1 96 ? 15.156 3.256 -10.423 1.00 75.69 96 GLY A N 1
ATOM 761 C CA . GLY A 1 96 ? 15.403 1.866 -10.818 1.00 75.69 96 GLY A CA 1
ATOM 762 C C . GLY A 1 96 ? 16.212 1.053 -9.801 1.00 75.69 96 GLY A C 1
ATOM 763 O O . GLY A 1 96 ? 16.669 -0.044 -10.118 1.00 75.69 96 GLY A O 1
ATOM 764 N N . ASN A 1 97 ? 16.384 1.558 -8.578 1.00 80.75 97 ASN A N 1
ATOM 765 C CA . ASN A 1 97 ? 17.137 0.915 -7.505 1.00 80.75 97 ASN A CA 1
ATOM 766 C C . ASN A 1 97 ? 16.228 0.641 -6.301 1.00 80.75 97 ASN A C 1
ATOM 768 O O . ASN A 1 97 ? 16.343 1.282 -5.260 1.00 80.75 97 ASN A O 1
ATOM 772 N N . VAL A 1 98 ? 15.281 -0.287 -6.472 1.00 76.25 98 VAL A N 1
ATOM 773 C CA . VAL A 1 98 ? 14.250 -0.579 -5.465 1.00 76.25 98 VAL A CA 1
ATOM 774 C C . VAL A 1 98 ? 14.882 -1.052 -4.158 1.00 76.25 98 VAL A C 1
ATOM 776 O O . VAL A 1 98 ? 15.417 -2.159 -4.072 1.00 76.25 98 VAL A O 1
ATOM 779 N N . ASP A 1 99 ? 14.739 -0.242 -3.111 1.00 80.94 99 ASP A N 1
ATOM 780 C CA . ASP A 1 99 ? 15.127 -0.632 -1.761 1.00 80.94 99 ASP A CA 1
ATOM 781 C C . ASP A 1 99 ? 13.981 -1.405 -1.092 1.00 80.94 99 ASP A C 1
ATOM 783 O O . ASP A 1 99 ? 12.907 -0.871 -0.775 1.00 80.94 99 ASP A O 1
ATOM 787 N N . TYR A 1 100 ? 14.217 -2.696 -0.863 1.00 77.25 100 TYR A N 1
ATOM 788 C CA . TYR A 1 100 ? 13.253 -3.592 -0.232 1.00 77.25 100 TYR A CA 1
ATOM 789 C C . TYR A 1 100 ? 12.870 -3.157 1.188 1.00 77.25 100 TYR A C 1
ATOM 791 O O . TYR A 1 100 ? 11.759 -3.458 1.629 1.00 77.25 100 TYR A O 1
ATOM 799 N N . LEU A 1 101 ? 13.736 -2.430 1.902 1.00 80.56 101 LEU A N 1
ATOM 800 C CA . LEU A 1 101 ? 13.428 -1.914 3.232 1.00 80.56 101 LEU A CA 1
ATOM 801 C C . LEU A 1 101 ? 12.324 -0.852 3.160 1.00 80.56 101 LEU A C 1
ATOM 803 O O . LEU A 1 101 ? 11.364 -0.907 3.934 1.00 80.56 101 LEU A O 1
ATOM 807 N N . PHE A 1 102 ? 12.411 0.074 2.202 1.00 84.50 102 PHE A N 1
ATOM 808 C CA . PHE A 1 102 ? 11.379 1.092 1.994 1.00 84.50 102 PHE A CA 1
ATOM 809 C C . PHE A 1 102 ? 10.106 0.499 1.391 1.00 84.50 102 PHE A C 1
ATOM 811 O O . PHE A 1 102 ? 9.009 0.886 1.796 1.00 84.50 102 PHE A O 1
ATOM 818 N N . TYR A 1 103 ? 10.228 -0.501 0.514 1.00 80.94 103 TYR A N 1
ATOM 819 C CA . TYR A 1 103 ? 9.074 -1.245 0.012 1.00 80.94 103 TYR A CA 1
ATOM 820 C C . TYR A 1 103 ? 8.300 -1.942 1.141 1.00 80.94 103 TYR A C 1
ATOM 822 O O . TYR A 1 103 ? 7.083 -1.788 1.238 1.00 80.94 103 TYR A O 1
ATOM 830 N N . LEU A 1 104 ? 8.983 -2.663 2.037 1.00 81.12 104 LEU A N 1
ATOM 831 C CA . LEU A 1 104 ? 8.341 -3.316 3.184 1.00 81.12 104 LEU A CA 1
ATOM 832 C C . LEU A 1 104 ? 7.767 -2.295 4.174 1.00 81.12 104 LEU A C 1
ATOM 834 O O . LEU A 1 104 ? 6.661 -2.495 4.686 1.00 81.12 104 LEU A O 1
ATOM 838 N N . GLY A 1 105 ? 8.479 -1.187 4.400 1.00 82.81 105 GLY A N 1
ATOM 839 C CA . GLY A 1 105 ? 8.016 -0.060 5.211 1.00 82.81 105 GLY A CA 1
ATOM 840 C C . GLY A 1 105 ? 6.787 0.651 4.636 1.00 82.81 105 GLY A C 1
ATOM 841 O O . GLY A 1 105 ? 6.005 1.228 5.384 1.00 82.81 105 GLY A O 1
ATOM 842 N N . TRP A 1 106 ? 6.553 0.564 3.326 1.00 86.19 106 TRP A N 1
ATOM 843 C CA . TRP A 1 106 ? 5.326 1.038 2.688 1.00 86.19 106 TRP A CA 1
ATOM 844 C C . TRP A 1 106 ? 4.211 -0.025 2.708 1.00 86.19 106 TRP A C 1
ATOM 846 O O . TRP A 1 106 ? 3.079 0.252 3.117 1.00 86.19 106 TRP A O 1
ATOM 856 N N . LEU A 1 107 ? 4.527 -1.265 2.327 1.00 83.38 107 LEU A N 1
ATOM 857 C CA . LEU A 1 107 ? 3.555 -2.342 2.138 1.00 83.38 107 LEU A CA 1
ATOM 858 C C . LEU A 1 107 ? 2.920 -2.803 3.457 1.00 83.38 107 LEU A C 1
ATOM 860 O O . LEU A 1 107 ? 1.694 -2.869 3.565 1.00 83.38 107 LEU A O 1
ATOM 864 N N . ILE A 1 108 ? 3.735 -3.127 4.467 1.00 83.06 108 ILE A N 1
ATOM 865 C CA . ILE A 1 108 ? 3.246 -3.725 5.720 1.00 83.06 108 ILE A CA 1
ATOM 866 C C . ILE A 1 108 ? 2.309 -2.755 6.459 1.00 83.06 108 ILE A C 1
ATOM 868 O O . ILE A 1 108 ? 1.185 -3.153 6.786 1.00 83.06 108 ILE A O 1
ATOM 872 N N . PRO A 1 109 ? 2.677 -1.479 6.690 1.00 83.94 109 PRO A N 1
ATOM 873 C CA . PRO A 1 109 ? 1.782 -0.544 7.363 1.00 83.94 109 PRO A CA 1
ATOM 874 C C . PRO A 1 109 ? 0.552 -0.186 6.526 1.00 83.94 109 PRO A C 1
ATOM 876 O O . PRO A 1 109 ? -0.531 -0.014 7.087 1.00 83.94 109 PRO A O 1
ATOM 879 N N . GLY A 1 110 ? 0.679 -0.143 5.194 1.00 82.00 110 GLY A N 1
ATOM 880 C CA . GLY A 1 110 ? -0.458 0.041 4.294 1.00 82.00 110 GLY A CA 1
ATOM 881 C C . GLY A 1 110 ? -1.515 -1.054 4.468 1.00 82.00 110 GLY A C 1
ATOM 882 O O . GLY A 1 110 ? -2.699 -0.758 4.647 1.00 82.00 110 GLY A O 1
ATOM 883 N N . LEU A 1 111 ? -1.089 -2.320 4.521 1.00 81.81 111 LEU A N 1
ATOM 884 C CA . LEU A 1 111 ? -1.975 -3.463 4.769 1.00 81.81 111 LEU A CA 1
A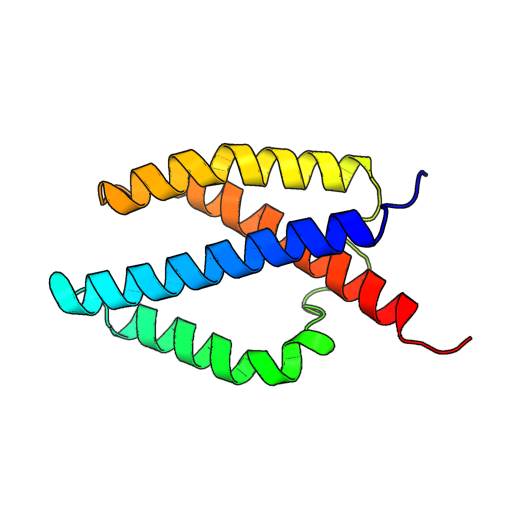TOM 885 C C . LEU A 1 111 ? -2.621 -3.416 6.163 1.00 81.81 111 LEU A C 1
ATOM 887 O O . LEU A 1 111 ? -3.810 -3.719 6.300 1.00 81.81 111 LEU A O 1
ATOM 891 N N . LEU A 1 112 ? -1.878 -2.994 7.193 1.00 80.5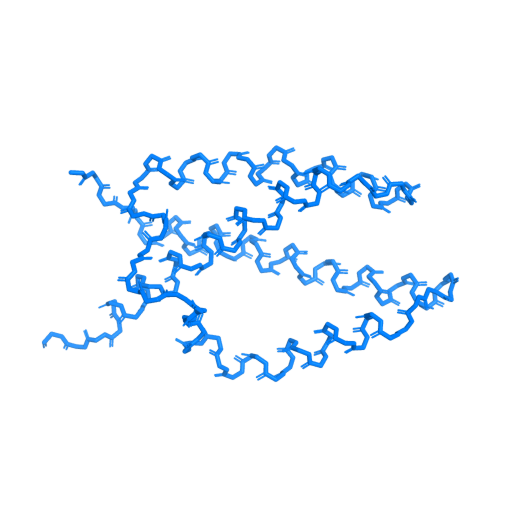6 112 LEU A N 1
ATOM 892 C CA . LEU A 1 112 ? -2.412 -2.826 8.551 1.00 80.56 112 LEU A CA 1
ATOM 893 C C . LEU A 1 112 ? -3.533 -1.778 8.602 1.00 80.56 112 LEU A C 1
ATOM 895 O O . LEU A 1 112 ? -4.579 -2.021 9.211 1.00 80.56 112 LEU A O 1
ATOM 899 N N . ILE A 1 113 ? -3.345 -0.636 7.935 1.00 80.94 113 ILE A N 1
ATOM 900 C CA . ILE A 1 113 ? -4.345 0.440 7.864 1.00 80.94 113 ILE A CA 1
ATOM 901 C C . ILE A 1 113 ? -5.592 -0.029 7.107 1.00 80.94 113 ILE A C 1
ATOM 903 O O . ILE A 1 113 ? -6.708 0.144 7.605 1.00 80.94 113 ILE A O 1
ATOM 907 N N . LEU A 1 114 ? -5.417 -0.684 5.954 1.00 76.69 114 LEU A N 1
ATOM 908 C CA . LEU A 1 114 ? -6.530 -1.239 5.176 1.00 76.69 114 LEU A CA 1
ATOM 909 C C . LEU A 1 114 ? -7.334 -2.267 5.984 1.00 76.69 114 LEU A C 1
ATOM 911 O O . LEU A 1 114 ? -8.568 -2.268 5.945 1.00 76.69 114 LEU A O 1
ATOM 915 N N . ARG A 1 115 ? -6.661 -3.111 6.777 1.00 75.44 115 ARG A N 1
ATOM 916 C CA . ARG A 1 115 ? -7.326 -4.080 7.659 1.00 75.44 115 ARG A CA 1
ATOM 917 C C . ARG A 1 115 ? -8.114 -3.400 8.775 1.00 75.44 115 ARG A C 1
ATOM 919 O O . ARG A 1 115 ? -9.245 -3.813 9.053 1.00 75.44 115 ARG A O 1
ATOM 926 N N . ALA A 1 116 ? -7.545 -2.373 9.402 1.00 74.69 116 ALA A N 1
ATOM 927 C CA . ALA A 1 116 ? -8.218 -1.608 10.447 1.00 74.69 116 ALA A CA 1
ATOM 928 C C . ALA A 1 116 ? -9.485 -0.929 9.914 1.00 74.69 116 ALA A C 1
ATOM 930 O O . ALA A 1 116 ? -10.543 -1.012 10.541 1.00 74.69 116 ALA A O 1
ATOM 931 N N . TYR A 1 117 ? -9.402 -0.340 8.719 1.00 75.44 117 TYR A N 1
ATOM 932 C CA . TYR A 1 117 ? -10.549 0.259 8.048 1.00 75.44 117 TYR A CA 1
ATOM 933 C C . TYR A 1 117 ? -11.618 -0.770 7.683 1.00 75.44 117 TYR A C 1
ATOM 935 O O . TYR A 1 117 ? -12.776 -0.567 8.033 1.00 75.44 117 TYR A O 1
ATOM 943 N N . SER A 1 118 ? -11.249 -1.893 7.055 1.00 72.00 118 SER A N 1
ATOM 944 C CA . SER A 1 118 ? -12.186 -2.976 6.710 1.00 72.00 118 SER A CA 1
ATOM 945 C C . SER A 1 118 ? -12.947 -3.480 7.944 1.00 72.00 118 SER A C 1
ATOM 947 O O . SER A 1 118 ? -14.172 -3.600 7.923 1.00 72.00 118 SER A O 1
ATOM 949 N N . THR A 1 119 ? -12.235 -3.680 9.057 1.00 73.00 119 THR A N 1
ATOM 950 C CA . THR A 1 119 ? -12.828 -4.146 10.320 1.00 73.00 119 THR A CA 1
ATOM 951 C C . THR A 1 119 ? -13.820 -3.131 10.890 1.00 73.00 119 THR A C 1
ATOM 953 O O . THR A 1 119 ? -14.921 -3.505 11.290 1.00 73.00 119 THR A O 1
ATOM 956 N N . MET A 1 120 ? -13.465 -1.840 10.908 1.00 72.81 120 MET A N 1
ATOM 957 C CA . MET A 1 120 ? -14.388 -0.804 11.378 1.00 72.81 120 MET A CA 1
ATOM 958 C C . MET A 1 120 ? -15.574 -0.622 10.430 1.00 72.81 120 MET A C 1
ATOM 960 O O . MET A 1 120 ? -16.703 -0.536 10.896 1.00 72.81 120 MET A O 1
ATOM 964 N N . ALA A 1 121 ? -15.356 -0.619 9.116 1.00 70.06 121 ALA A N 1
ATOM 965 C CA . ALA A 1 121 ? -16.422 -0.472 8.129 1.00 70.06 121 ALA A CA 1
ATOM 966 C C . ALA A 1 121 ? -17.478 -1.583 8.253 1.00 70.06 121 ALA A C 1
ATOM 968 O O . ALA A 1 121 ? -18.670 -1.300 8.175 1.00 70.06 121 ALA A O 1
ATOM 969 N N . GLN A 1 122 ? -17.063 -2.827 8.521 1.00 70.62 122 GLN A N 1
ATOM 970 C CA . GLN A 1 122 ? -17.982 -3.937 8.798 1.00 70.62 122 GLN A CA 1
ATOM 971 C C . GLN A 1 122 ? -18.764 -3.748 10.105 1.00 70.62 122 GLN A C 1
ATOM 973 O O . GLN A 1 122 ? -19.947 -4.075 10.157 1.00 70.62 122 GLN A O 1
ATOM 978 N N . ALA A 1 123 ? -18.130 -3.202 11.148 1.00 70.56 123 ALA A N 1
ATOM 979 C CA . ALA A 1 123 ? -18.804 -2.888 12.407 1.00 70.56 123 ALA A CA 1
ATOM 980 C C . ALA A 1 123 ? -19.849 -1.769 12.244 1.00 70.56 123 ALA A C 1
ATOM 982 O O . ALA A 1 123 ? -20.926 -1.868 12.818 1.00 70.56 123 ALA A O 1
ATOM 983 N N . TYR A 1 124 ? -19.567 -0.754 11.421 1.00 67.06 124 TYR A N 1
ATOM 984 C CA . TYR A 1 124 ? -20.519 0.315 11.089 1.00 67.06 124 TYR A CA 1
ATOM 985 C C . TYR A 1 124 ? -21.645 -0.133 10.140 1.00 67.06 124 TYR A C 1
ATOM 987 O O . TYR A 1 124 ? -22.678 0.527 10.080 1.00 67.06 124 TYR A O 1
ATOM 995 N N . ALA A 1 125 ? -21.458 -1.220 9.385 1.00 62.53 125 ALA A N 1
ATOM 996 C CA . ALA A 1 125 ? -22.433 -1.716 8.411 1.00 62.53 125 ALA A CA 1
ATOM 997 C C . ALA A 1 125 ? -23.456 -2.711 8.989 1.00 62.53 125 ALA A C 1
ATOM 999 O O . ALA A 1 125 ? -24.454 -2.993 8.327 1.00 62.53 125 ALA A O 1
ATOM 1000 N N . LYS A 1 126 ? -23.229 -3.265 10.189 1.00 53.53 126 LYS A N 1
ATOM 1001 C CA . LYS A 1 126 ? -24.235 -4.094 10.865 1.00 53.53 126 LYS A CA 1
ATOM 1002 C C . LYS A 1 126 ? -25.295 -3.181 11.495 1.00 53.53 126 LYS A C 1
ATOM 1004 O O . LYS A 1 126 ? -24.924 -2.376 12.349 1.00 53.53 126 LYS A O 1
ATOM 1009 N N . PRO A 1 127 ? -26.579 -3.287 11.106 1.00 48.78 127 PRO A N 1
ATOM 1010 C CA . PRO A 1 127 ? -27.638 -2.605 11.830 1.00 48.78 127 PRO A CA 1
ATOM 1011 C C . PRO A 1 127 ? -27.702 -3.189 13.246 1.00 48.78 127 PRO A C 1
ATOM 1013 O O . PRO A 1 127 ? -27.662 -4.410 13.414 1.00 48.78 127 PRO A O 1
ATOM 1016 N N . SER A 1 128 ? -27.704 -2.298 14.237 1.00 55.88 128 SER A N 1
ATOM 1017 C CA . SER A 1 128 ? -27.991 -2.598 15.643 1.00 55.88 128 SER A CA 1
ATOM 1018 C C . SER A 1 128 ? -29.390 -3.167 15.815 1.00 55.88 128 SER A C 1
ATOM 1020 O O . SER A 1 128 ? -30.298 -2.585 15.176 1.00 55.88 128 SER A O 1
#

Organism: NCBI:txid1577780